Protein AF-A0AAV4B6I5-F1 (afdb_monomer)

Radius of gyration: 12.97 Å; Cα contacts (8 Å, |Δi|>4): 115; chains: 1; bounding box: 28×30×35 Å

Structure (mmCIF, N/CA/C/O backbone):
data_AF-A0AAV4B6I5-F1
#
_entry.id   AF-A0AAV4B6I5-F1
#
loop_
_atom_site.group_PDB
_atom_site.id
_atom_site.type_symbol
_atom_site.label_atom_id
_atom_site.label_alt_id
_atom_site.label_comp_id
_atom_site.label_asym_id
_atom_site.label_entity_id
_atom_site.label_seq_id
_atom_site.pdbx_PDB_ins_code
_atom_site.Cartn_x
_atom_site.Cartn_y
_atom_site.Cartn_z
_atom_site.occupancy
_atom_site.B_iso_or_equiv
_atom_site.auth_seq_id
_atom_site.auth_comp_id
_atom_site.auth_asym_id
_atom_site.auth_atom_id
_atom_site.pdbx_PDB_model_num
ATOM 1 N N . MET A 1 1 ? 1.022 2.748 7.186 1.00 89.12 1 MET A N 1
ATOM 2 C CA . MET A 1 1 ? 1.686 1.605 6.510 1.00 89.12 1 MET A CA 1
ATOM 3 C C . MET A 1 1 ? 2.570 2.127 5.392 1.00 89.12 1 MET A C 1
ATOM 5 O O . MET A 1 1 ? 2.334 3.235 4.928 1.00 89.12 1 MET A O 1
ATOM 9 N N . VAL A 1 2 ? 3.578 1.366 4.977 1.00 92.44 2 VAL A N 1
ATOM 10 C CA . VAL A 1 2 ? 4.468 1.711 3.861 1.00 92.44 2 VAL A CA 1
ATOM 11 C C . VAL A 1 2 ? 4.193 0.769 2.694 1.00 92.44 2 VAL A C 1
ATOM 13 O O . VAL A 1 2 ? 4.146 -0.444 2.883 1.00 92.44 2 VAL A O 1
ATOM 16 N N . ILE A 1 3 ? 3.998 1.333 1.504 1.00 93.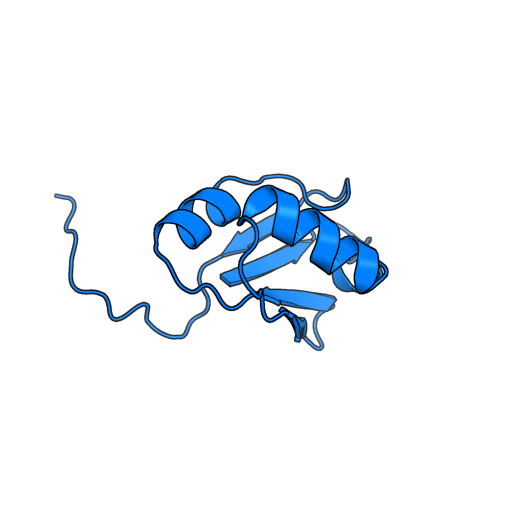88 3 ILE A N 1
ATOM 17 C CA . ILE A 1 3 ? 3.854 0.612 0.239 1.00 93.88 3 ILE A CA 1
ATOM 18 C C . ILE A 1 3 ? 5.164 0.766 -0.531 1.00 93.88 3 ILE A C 1
ATOM 20 O O . ILE A 1 3 ? 5.492 1.864 -0.992 1.00 93.88 3 ILE A O 1
ATOM 24 N N . SER A 1 4 ? 5.881 -0.343 -0.695 1.00 93.69 4 SER A N 1
ATOM 25 C CA . SER A 1 4 ? 7.144 -0.399 -1.435 1.00 93.69 4 SER A CA 1
ATOM 26 C C . SER A 1 4 ? 6.982 -1.210 -2.716 1.00 93.69 4 SER A C 1
ATOM 28 O O . SER A 1 4 ? 6.345 -2.261 -2.733 1.00 93.69 4 SER A O 1
ATOM 30 N N . SER A 1 5 ? 7.559 -0.722 -3.810 1.00 94.56 5 SER A N 1
ATOM 31 C CA . SER A 1 5 ? 7.530 -1.398 -5.118 1.00 94.56 5 SER A CA 1
ATOM 32 C C . SER A 1 5 ? 8.577 -2.516 -5.187 1.00 94.56 5 SER A C 1
ATOM 34 O O . SER A 1 5 ? 9.720 -2.317 -4.786 1.00 94.56 5 SER A O 1
ATOM 36 N N . LYS A 1 6 ? 8.218 -3.689 -5.729 1.00 89.94 6 LYS A N 1
ATOM 37 C CA . LYS A 1 6 ? 9.134 -4.844 -5.866 1.00 89.94 6 LYS A CA 1
ATOM 38 C C . LYS A 1 6 ? 10.091 -4.750 -7.069 1.00 89.94 6 LYS A C 1
ATOM 40 O O . LYS A 1 6 ? 10.851 -5.681 -7.310 1.00 89.94 6 LYS A O 1
ATOM 45 N N . GLY A 1 7 ? 10.047 -3.662 -7.841 1.00 85.81 7 GLY A N 1
ATOM 46 C CA . GLY A 1 7 ? 10.798 -3.512 -9.091 1.00 85.81 7 GLY A CA 1
ATOM 47 C C . GLY A 1 7 ? 11.362 -2.109 -9.314 1.00 85.81 7 GLY A C 1
ATOM 48 O O . GLY A 1 7 ? 11.397 -1.269 -8.412 1.00 85.81 7 GLY A O 1
ATOM 49 N N . SER A 1 8 ? 11.818 -1.861 -10.544 1.00 84.88 8 SER A N 1
ATOM 50 C CA . SER A 1 8 ? 12.355 -0.562 -10.968 1.00 84.88 8 SER A CA 1
ATOM 51 C C . SER A 1 8 ? 11.276 0.521 -11.048 1.00 84.88 8 SER A C 1
ATOM 53 O O . SER A 1 8 ? 11.541 1.667 -10.695 1.00 84.88 8 SER A O 1
ATOM 55 N N . ALA A 1 9 ? 10.055 0.156 -11.455 1.00 88.56 9 ALA A N 1
ATOM 56 C CA . ALA A 1 9 ? 8.914 1.064 -11.489 1.00 88.56 9 ALA A CA 1
ATOM 57 C C . ALA A 1 9 ? 8.478 1.447 -10.069 1.00 88.56 9 ALA A C 1
ATOM 59 O O . ALA A 1 9 ? 8.076 0.581 -9.287 1.00 88.56 9 ALA A O 1
ATOM 60 N N . LYS A 1 10 ? 8.518 2.745 -9.748 1.00 89.81 10 LYS A N 1
ATOM 61 C CA . LYS A 1 10 ? 8.116 3.245 -8.433 1.00 89.81 10 LYS A CA 1
ATOM 62 C C . LYS A 1 10 ? 6.641 3.605 -8.413 1.00 89.81 10 LYS A C 1
ATOM 64 O O . LYS A 1 10 ? 6.126 4.305 -9.284 1.00 89.81 10 LYS A O 1
ATOM 69 N N . VAL A 1 11 ? 5.963 3.181 -7.350 1.00 89.06 11 VAL A N 1
ATOM 70 C CA . VAL A 1 11 ? 4.577 3.588 -7.071 1.00 89.06 11 VAL A CA 1
ATOM 71 C C . VAL A 1 11 ? 4.454 5.105 -6.937 1.00 89.06 11 VAL A C 1
ATOM 73 O O . VAL A 1 11 ? 3.454 5.684 -7.349 1.00 89.06 11 VAL A O 1
ATOM 76 N N . ALA A 1 12 ? 5.506 5.758 -6.445 1.00 89.56 12 ALA A N 1
ATOM 77 C CA . ALA A 1 12 ? 5.549 7.196 -6.263 1.00 89.56 12 ALA A CA 1
ATOM 78 C C . ALA A 1 12 ? 5.755 8.007 -7.557 1.00 89.56 12 ALA A C 1
ATOM 80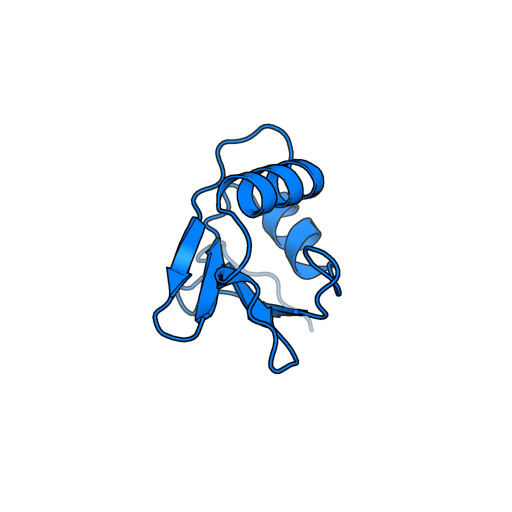 O O . ALA A 1 12 ? 5.704 9.238 -7.504 1.00 89.56 12 ALA A O 1
ATOM 81 N N . ASP A 1 13 ? 5.987 7.351 -8.698 1.00 91.81 13 ASP A N 1
ATOM 82 C CA . ASP A 1 13 ? 6.043 8.001 -10.018 1.00 91.81 13 ASP A CA 1
ATOM 83 C C . ASP A 1 13 ? 4.660 8.071 -10.677 1.00 91.81 13 ASP A C 1
ATOM 85 O O . ASP A 1 13 ? 4.469 8.698 -11.721 1.00 91.81 13 ASP A O 1
ATOM 89 N N . ARG A 1 14 ? 3.658 7.423 -10.073 1.00 92.06 14 ARG A N 1
ATOM 90 C CA . ARG A 1 14 ? 2.273 7.525 -10.519 1.00 92.06 14 ARG A CA 1
ATOM 91 C C . ARG A 1 14 ? 1.689 8.883 -10.129 1.00 92.06 14 ARG A C 1
ATOM 93 O O . ARG A 1 14 ? 2.086 9.508 -9.150 1.00 92.06 14 ARG A O 1
ATOM 100 N N . SER A 1 15 ? 0.706 9.334 -10.908 1.00 93.06 15 SER A N 1
ATOM 101 C CA . SER A 1 15 ? 0.011 10.596 -10.639 1.00 93.06 15 SER A CA 1
ATOM 102 C C . SER A 1 15 ? -0.638 10.579 -9.244 1.00 93.06 15 SER A C 1
ATOM 104 O O . SER A 1 15 ? -1.315 9.594 -8.924 1.00 93.06 15 SER A O 1
ATOM 106 N N . PRO A 1 16 ? -0.535 11.670 -8.457 1.00 90.62 16 PRO A N 1
ATOM 107 C CA . PRO A 1 16 ? -1.176 11.783 -7.145 1.00 90.62 16 PRO A CA 1
ATOM 108 C C . PRO A 1 16 ? -2.679 11.481 -7.163 1.00 90.62 16 PRO A C 1
ATOM 110 O O . PRO A 1 16 ? -3.194 10.861 -6.233 1.00 90.62 16 PRO A O 1
ATOM 113 N N . PHE A 1 17 ? -3.371 11.848 -8.249 1.00 90.75 17 PHE A N 1
ATOM 114 C CA . PHE A 1 17 ? -4.793 11.555 -8.444 1.00 90.75 17 PHE A CA 1
ATOM 115 C C . PHE A 1 17 ? -5.066 10.057 -8.588 1.00 90.75 17 PHE A C 1
ATOM 117 O O . PHE A 1 17 ? -6.019 9.544 -8.007 1.00 90.75 17 PHE A O 1
ATOM 124 N N . LYS A 1 18 ? -4.225 9.336 -9.344 1.00 92.44 18 LYS A N 1
ATOM 125 C CA . LYS A 1 18 ? -4.359 7.880 -9.508 1.00 92.44 18 LYS A CA 1
ATOM 126 C C . LYS A 1 18 ? -4.077 7.160 -8.194 1.00 92.44 18 LYS A C 1
ATOM 128 O O . LYS A 1 18 ? -4.837 6.271 -7.838 1.00 92.44 18 LYS A O 1
ATOM 133 N N . ILE A 1 19 ? -3.042 7.591 -7.471 1.00 93.31 19 ILE A N 1
ATOM 134 C CA . ILE A 1 19 ? -2.687 7.054 -6.152 1.00 93.31 19 ILE A CA 1
ATOM 135 C C . ILE A 1 19 ? -3.861 7.203 -5.181 1.00 93.31 19 ILE A C 1
ATOM 137 O O . ILE A 1 19 ? -4.300 6.212 -4.607 1.00 93.31 19 ILE A O 1
ATOM 141 N N . HIS A 1 20 ? -4.422 8.409 -5.051 1.00 91.94 20 HIS A N 1
ATOM 142 C CA . HIS A 1 20 ? -5.572 8.639 -4.175 1.00 91.94 20 HIS A CA 1
ATOM 143 C C . HIS A 1 20 ? -6.800 7.835 -4.596 1.00 91.94 20 HIS A C 1
ATOM 145 O O . HIS A 1 20 ? -7.456 7.246 -3.745 1.00 91.94 20 HIS A O 1
ATOM 151 N N . ARG A 1 21 ? -7.113 7.779 -5.897 1.00 92.69 21 ARG A N 1
ATOM 152 C CA . ARG A 1 21 ? -8.273 7.027 -6.398 1.00 92.69 21 ARG A CA 1
ATOM 153 C C . ARG A 1 21 ? -8.176 5.539 -6.065 1.00 92.69 21 ARG A C 1
ATOM 155 O O . ARG A 1 21 ? -9.156 4.956 -5.616 1.00 92.69 21 ARG A O 1
ATOM 162 N N . ASP A 1 22 ? -7.015 4.937 -6.298 1.00 93.50 22 ASP A N 1
ATOM 163 C CA . ASP A 1 22 ? -6.798 3.506 -6.073 1.00 93.50 22 ASP A CA 1
ATOM 164 C C . ASP A 1 22 ? -6.818 3.178 -4.574 1.00 93.50 22 ASP A C 1
ATOM 166 O O . ASP A 1 22 ? -7.504 2.254 -4.146 1.00 93.50 22 ASP A O 1
ATOM 170 N N . LEU A 1 23 ? -6.178 4.015 -3.746 1.00 93.19 23 LEU A N 1
ATOM 171 C CA . LEU A 1 23 ? -6.252 3.882 -2.289 1.00 93.19 23 LEU A CA 1
ATOM 172 C C . LEU A 1 23 ? -7.682 4.029 -1.774 1.00 93.19 23 LEU A C 1
ATOM 174 O O . LEU A 1 23 ? -8.096 3.240 -0.934 1.00 93.19 23 LEU A O 1
ATOM 178 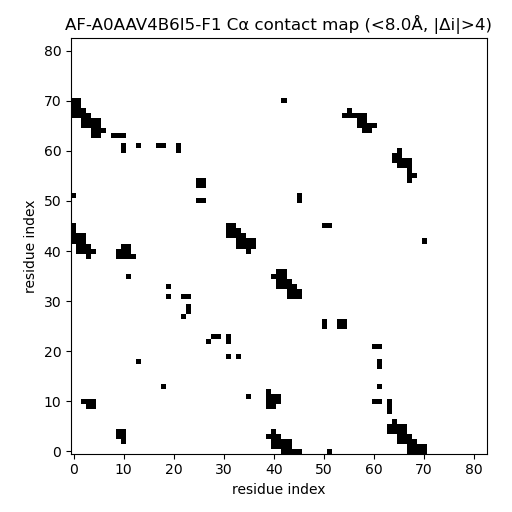N N . LYS A 1 24 ? -8.458 4.976 -2.304 1.00 92.38 24 LYS A N 1
ATOM 179 C CA . LYS A 1 24 ? -9.872 5.154 -1.955 1.00 92.38 24 LYS A CA 1
ATOM 180 C C . LYS A 1 24 ? -10.708 3.926 -2.320 1.00 92.38 24 LYS A C 1
ATOM 182 O O . LYS A 1 24 ? -11.563 3.509 -1.547 1.00 92.38 24 LYS A O 1
ATOM 187 N N . SER A 1 25 ? -10.414 3.288 -3.453 1.00 92.69 25 SER A N 1
ATOM 188 C CA . SER A 1 25 ? -11.064 2.032 -3.847 1.00 92.69 25 SER A CA 1
ATOM 189 C C . SER A 1 25 ? -10.755 0.871 -2.893 1.00 92.69 25 SER A C 1
ATOM 191 O O . SER A 1 25 ? -11.592 -0.013 -2.730 1.00 92.69 25 SER A O 1
ATOM 193 N N . ILE A 1 26 ? -9.569 0.850 -2.277 1.00 91.81 26 ILE A N 1
ATOM 194 C CA . ILE A 1 26 ? -9.137 -0.213 -1.354 1.00 91.81 26 ILE A CA 1
ATOM 195 C C . ILE A 1 26 ? -9.608 0.075 0.080 1.00 91.81 26 ILE A C 1
ATOM 197 O O . ILE A 1 26 ? -10.077 -0.820 0.780 1.00 91.81 26 ILE A O 1
ATOM 201 N N . LEU A 1 27 ? -9.470 1.320 0.533 1.00 90.69 27 LEU A N 1
ATOM 202 C CA . LEU A 1 27 ? -9.643 1.736 1.927 1.00 90.69 27 LEU A CA 1
ATOM 203 C C . LEU A 1 27 ? -11.042 2.289 2.236 1.00 90.69 27 LEU A C 1
ATOM 205 O O . LEU A 1 27 ? -11.432 2.301 3.404 1.00 90.69 27 LEU A O 1
ATOM 209 N N . GLY A 1 28 ? -11.808 2.679 1.213 1.00 87.19 28 GLY A N 1
ATOM 210 C CA . GLY A 1 28 ? -13.125 3.308 1.334 1.00 87.19 28 GLY A CA 1
ATOM 211 C C . GLY A 1 28 ? -13.087 4.832 1.177 1.00 87.19 28 GLY A C 1
ATOM 212 O O . GLY A 1 28 ? -12.043 5.422 0.914 1.00 87.19 28 GLY A O 1
ATOM 213 N N . ASP A 1 29 ? -14.247 5.473 1.350 1.00 79.00 29 ASP A N 1
ATOM 214 C CA . ASP A 1 29 ? -14.476 6.911 1.111 1.00 79.00 29 ASP A CA 1
ATOM 215 C C . ASP A 1 29 ? -13.817 7.868 2.130 1.00 79.00 29 ASP A C 1
ATOM 217 O O . ASP A 1 29 ? -14.029 9.079 2.082 1.00 79.00 29 ASP A O 1
ATOM 221 N N . GLU A 1 30 ? -13.002 7.351 3.046 1.00 77.50 30 GLU A N 1
ATOM 222 C CA . GLU A 1 30 ? -12.329 8.159 4.059 1.00 77.50 30 GLU A CA 1
ATOM 223 C C . GLU A 1 30 ? -11.151 8.959 3.483 1.00 77.50 30 GLU A C 1
ATOM 225 O O . GLU A 1 30 ? -10.509 8.562 2.510 1.00 77.50 30 GLU A O 1
ATOM 230 N N . THR A 1 31 ? -10.833 10.095 4.112 1.00 73.94 31 THR A N 1
ATOM 231 C CA . THR A 1 31 ? -9.617 10.855 3.795 1.00 73.94 31 THR A CA 1
ATOM 232 C C . THR A 1 31 ? -8.386 10.017 4.116 1.00 73.94 31 THR A C 1
ATOM 234 O O . THR A 1 31 ? -8.165 9.670 5.279 1.00 73.94 31 THR A O 1
ATOM 237 N N . ILE A 1 32 ? -7.593 9.739 3.083 1.00 84.38 32 ILE A N 1
ATOM 238 C CA . ILE A 1 32 ? -6.358 8.960 3.146 1.00 84.38 32 ILE A CA 1
ATOM 239 C C . ILE A 1 32 ? -5.195 9.930 2.986 1.00 84.38 32 ILE A C 1
ATOM 241 O O . ILE A 1 32 ? -5.100 10.609 1.965 1.00 84.38 32 ILE A O 1
ATOM 245 N N . GLU A 1 33 ? -4.315 9.994 3.980 1.00 88.75 33 GLU A N 1
ATOM 246 C CA . GLU A 1 33 ? -3.112 10.819 3.896 1.00 88.75 33 GLU A CA 1
ATOM 247 C C . GLU A 1 33 ? -1.963 9.991 3.328 1.00 88.75 33 GLU A C 1
ATOM 249 O O . GLU A 1 33 ? -1.668 8.888 3.800 1.00 88.75 33 GLU A O 1
ATOM 254 N N . VAL A 1 34 ? -1.340 10.514 2.270 1.00 91.19 34 VAL A N 1
ATOM 255 C CA . VAL A 1 34 ? -0.275 9.835 1.532 1.00 91.19 34 VAL A CA 1
ATOM 256 C C . VAL A 1 34 ? 0.945 10.734 1.450 1.00 91.19 34 VAL A C 1
ATOM 258 O O . VAL A 1 34 ? 0.907 11.800 0.838 1.00 91.19 34 VAL A O 1
ATOM 261 N N . THR A 1 35 ? 2.055 10.249 1.988 1.00 91.56 35 THR A N 1
ATOM 262 C CA . THR A 1 35 ? 3.350 10.923 1.956 1.00 91.56 35 THR A CA 1
ATOM 263 C C . THR A 1 35 ? 4.307 10.147 1.061 1.00 91.56 35 THR A C 1
ATOM 265 O O . THR A 1 35 ? 4.577 8.966 1.287 1.00 91.56 35 THR A O 1
ATOM 268 N N . LYS A 1 36 ? 4.852 10.808 0.035 1.00 92.19 36 LYS A N 1
ATOM 269 C CA . LYS A 1 36 ? 5.925 10.246 -0.795 1.00 92.19 36 LYS A CA 1
ATOM 270 C C . LYS A 1 36 ? 7.236 10.285 -0.015 1.00 92.19 36 LYS A C 1
ATOM 272 O O . LYS A 1 36 ? 7.677 11.352 0.403 1.00 92.19 36 LYS A O 1
ATOM 277 N N . LEU A 1 37 ? 7.870 9.130 0.153 1.00 90.81 37 LEU A N 1
ATOM 278 C CA . LEU A 1 37 ? 9.178 9.032 0.794 1.00 90.81 37 LEU A CA 1
ATOM 279 C C . LEU A 1 37 ? 10.293 9.274 -0.231 1.00 90.81 37 LEU A C 1
ATOM 281 O O . LEU A 1 37 ? 10.147 8.961 -1.415 1.00 90.81 37 LEU A O 1
ATOM 285 N N . GLY A 1 38 ? 11.444 9.774 0.230 1.00 86.88 38 GLY A N 1
ATOM 286 C CA . GLY A 1 38 ? 12.631 9.975 -0.616 1.00 86.88 38 GLY A CA 1
ATOM 287 C C . GLY A 1 38 ? 13.167 8.686 -1.262 1.00 86.88 38 GLY A C 1
ATOM 288 O O . GLY A 1 38 ? 13.900 8.754 -2.241 1.00 86.88 38 GLY A O 1
ATOM 289 N N . SER A 1 39 ? 12.758 7.514 -0.761 1.00 86.44 39 SER A N 1
ATOM 290 C CA . SER A 1 39 ? 13.059 6.197 -1.338 1.00 86.44 39 SER A CA 1
ATOM 291 C C . SER A 1 39 ? 12.231 5.845 -2.585 1.00 86.44 39 SER A C 1
ATOM 293 O O . SER A 1 39 ? 12.532 4.859 -3.258 1.00 86.44 39 SER A O 1
ATOM 295 N N . GLY A 1 40 ? 11.182 6.614 -2.898 1.00 88.44 40 GLY A N 1
ATOM 296 C CA . GLY A 1 40 ? 10.206 6.272 -3.941 1.00 88.44 40 GLY A CA 1
ATOM 297 C C . GLY A 1 40 ? 9.065 5.363 -3.465 1.00 88.44 40 GLY A C 1
ATOM 298 O O . GLY A 1 40 ? 8.262 4.913 -4.287 1.00 88.44 40 GLY A O 1
ATOM 299 N N . ASP A 1 41 ? 8.978 5.124 -2.157 1.00 92.38 41 ASP A N 1
ATOM 300 C CA . ASP A 1 41 ? 7.860 4.438 -1.508 1.00 92.38 41 ASP A CA 1
ATOM 301 C C . ASP A 1 41 ? 6.755 5.425 -1.104 1.00 92.38 41 ASP A C 1
ATOM 303 O O . ASP A 1 41 ? 6.953 6.645 -1.077 1.00 92.38 41 ASP A O 1
ATOM 307 N N . LEU A 1 42 ? 5.582 4.889 -0.765 1.00 93.50 42 LEU A N 1
ATOM 308 C CA . LEU A 1 42 ? 4.449 5.668 -0.265 1.00 93.50 42 LEU A CA 1
ATOM 309 C C . LEU A 1 42 ? 4.159 5.302 1.188 1.00 93.50 42 LEU A C 1
ATOM 311 O O . LEU A 1 42 ? 3.923 4.138 1.508 1.00 93.50 42 LEU A O 1
ATOM 315 N N . MET A 1 43 ? 4.135 6.299 2.064 1.00 92.44 43 MET A N 1
ATOM 316 C CA . MET A 1 43 ? 3.621 6.165 3.419 1.00 92.44 43 MET A CA 1
ATOM 317 C C . MET A 1 43 ? 2.146 6.554 3.423 1.00 92.44 43 MET A C 1
ATOM 319 O O . MET A 1 43 ? 1.798 7.643 2.983 1.00 92.44 43 MET A O 1
ATOM 323 N N . VAL A 1 44 ? 1.290 5.659 3.903 1.00 91.25 44 VAL A N 1
ATOM 324 C CA . VAL A 1 44 ? -0.158 5.863 3.985 1.00 91.25 44 VAL A CA 1
ATOM 325 C C . VAL A 1 44 ? -0.577 5.847 5.448 1.00 91.25 44 VAL A C 1
ATOM 327 O O . VAL A 1 44 ? -0.347 4.846 6.142 1.00 91.25 44 VAL A O 1
ATOM 330 N N . GLU A 1 45 ? -1.184 6.928 5.921 1.00 88.69 45 GLU A N 1
ATOM 331 C CA . GLU A 1 45 ? -1.790 6.969 7.251 1.00 88.69 45 GLU A CA 1
ATOM 332 C C . GLU A 1 45 ? -3.188 6.362 7.207 1.00 88.69 45 GLU A C 1
ATOM 334 O O . GLU A 1 45 ? -3.998 6.664 6.331 1.00 88.69 45 GLU A O 1
ATOM 339 N N . LEU A 1 46 ? -3.444 5.455 8.146 1.00 87.38 46 LEU A N 1
ATOM 340 C CA . LEU A 1 46 ? -4.684 4.694 8.229 1.00 87.38 46 LEU A CA 1
ATOM 341 C C . LEU A 1 46 ? -5.378 5.035 9.542 1.00 87.38 46 LEU A C 1
ATOM 343 O O . LEU A 1 46 ? -4.720 5.179 10.571 1.00 87.38 46 LEU A O 1
ATOM 347 N N . LYS A 1 47 ? -6.704 5.128 9.501 1.00 84.81 47 LYS A N 1
ATOM 348 C CA . LYS A 1 47 ? -7.556 5.512 10.632 1.00 84.81 47 LYS A CA 1
ATOM 349 C C . LYS A 1 47 ? -8.165 4.313 11.353 1.00 84.81 47 LYS A C 1
ATOM 351 O O . LYS A 1 47 ? -8.663 4.461 12.465 1.00 84.81 47 LYS A O 1
ATOM 356 N N . SER A 1 48 ? -8.120 3.123 10.751 1.00 84.44 48 SER A N 1
ATOM 357 C CA . SER A 1 48 ? -8.699 1.909 11.331 1.00 84.44 48 SER A CA 1
ATOM 358 C C . SER A 1 48 ? -7.870 0.648 11.071 1.00 84.44 48 SER A C 1
ATOM 360 O O . SER A 1 48 ? -7.077 0.555 10.130 1.00 84.44 48 SER A O 1
ATOM 362 N N . ASN A 1 49 ? -8.080 -0.370 11.912 1.00 84.19 49 ASN A N 1
ATOM 363 C CA . ASN A 1 49 ? -7.462 -1.685 11.729 1.00 84.19 49 ASN A CA 1
ATOM 364 C C . ASN A 1 49 ? -7.960 -2.382 10.451 1.00 84.19 49 ASN A C 1
ATOM 366 O O . ASN A 1 49 ? -7.188 -3.079 9.795 1.00 84.19 49 ASN A O 1
ATOM 370 N N . ASP A 1 50 ? -9.213 -2.150 10.056 1.00 86.69 50 ASP A N 1
ATOM 371 C CA . ASP A 1 50 ? -9.770 -2.713 8.825 1.00 86.69 50 ASP A CA 1
ATOM 372 C C . ASP A 1 50 ? -9.073 -2.161 7.584 1.00 86.69 50 ASP A C 1
ATOM 374 O O . ASP A 1 50 ? -8.775 -2.914 6.659 1.00 86.69 50 ASP A O 1
ATOM 378 N N . GLN A 1 51 ? -8.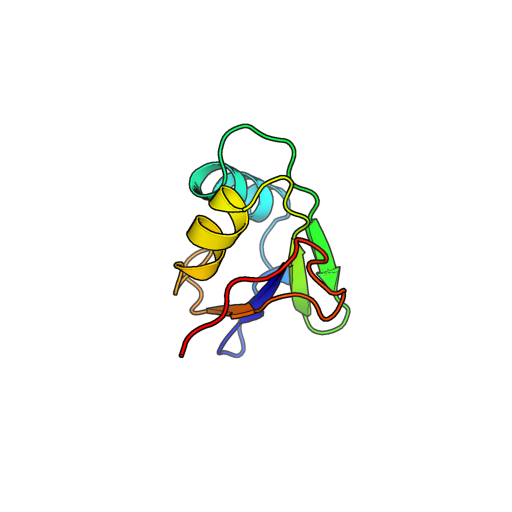723 -0.873 7.580 1.00 88.62 51 GLN A N 1
ATOM 379 C CA . GLN A 1 51 ? -7.884 -0.294 6.533 1.00 88.62 51 GLN A CA 1
ATOM 380 C C . GLN A 1 51 ? -6.503 -0.950 6.491 1.00 88.62 51 GLN A C 1
ATOM 382 O O . GLN A 1 51 ? -6.013 -1.274 5.410 1.00 88.62 51 GLN A O 1
ATOM 387 N N . ALA A 1 52 ? -5.893 -1.204 7.652 1.00 87.94 52 ALA A N 1
ATOM 388 C CA . ALA A 1 52 ? -4.597 -1.877 7.722 1.00 87.94 52 ALA A CA 1
ATOM 389 C C . ALA A 1 52 ? -4.660 -3.317 7.195 1.00 87.94 52 ALA A C 1
ATOM 391 O O . ALA A 1 52 ? -3.766 -3.739 6.465 1.00 87.94 52 ALA A O 1
ATOM 392 N N . LYS A 1 53 ? -5.735 -4.054 7.500 1.00 89.31 53 LYS A N 1
ATOM 393 C CA . LYS A 1 53 ? -5.977 -5.399 6.961 1.00 89.31 53 LYS A CA 1
ATOM 394 C C . LYS A 1 53 ? -6.182 -5.376 5.448 1.00 89.31 53 LYS A C 1
ATOM 396 O O . LYS A 1 53 ? -5.533 -6.142 4.743 1.00 89.31 53 LYS A O 1
ATOM 401 N N . LYS A 1 54 ? -7.040 -4.481 4.944 1.00 91.38 54 LYS A N 1
ATOM 402 C CA . LYS A 1 54 ? -7.312 -4.338 3.503 1.00 91.38 54 LYS A CA 1
ATOM 403 C C . LYS A 1 54 ? -6.049 -3.973 2.730 1.00 91.38 54 LYS A C 1
ATOM 405 O O . LYS A 1 54 ? -5.745 -4.620 1.735 1.00 91.38 54 LYS A O 1
ATOM 410 N N . LEU A 1 55 ? -5.291 -2.986 3.211 1.00 91.75 55 LEU A N 1
ATOM 411 C CA . LEU A 1 55 ? -4.046 -2.575 2.568 1.00 91.75 55 LEU A CA 1
ATOM 412 C C . LEU A 1 55 ? -2.963 -3.646 2.693 1.00 91.75 55 LEU A C 1
ATOM 414 O O . LEU A 1 55 ? -2.252 -3.901 1.734 1.00 91.75 55 LEU A O 1
ATOM 418 N N . GLY A 1 56 ? -2.846 -4.305 3.846 1.00 90.81 56 GLY A N 1
ATOM 419 C CA . GLY A 1 56 ? -1.879 -5.382 4.058 1.00 90.81 56 GLY A CA 1
ATOM 420 C C . GLY A 1 56 ? -2.118 -6.613 3.178 1.00 90.81 56 GLY A C 1
ATOM 421 O O . GLY A 1 56 ? -1.178 -7.359 2.918 1.00 90.81 56 GLY A O 1
ATOM 422 N N . ALA A 1 57 ? -3.347 -6.815 2.698 1.00 91.31 57 ALA A N 1
ATOM 423 C CA . ALA A 1 57 ? -3.708 -7.935 1.835 1.00 91.31 57 ALA A CA 1
ATOM 424 C C . ALA A 1 57 ? -3.383 -7.712 0.346 1.00 91.31 57 ALA A C 1
ATOM 426 O O . ALA A 1 57 ? -3.453 -8.665 -0.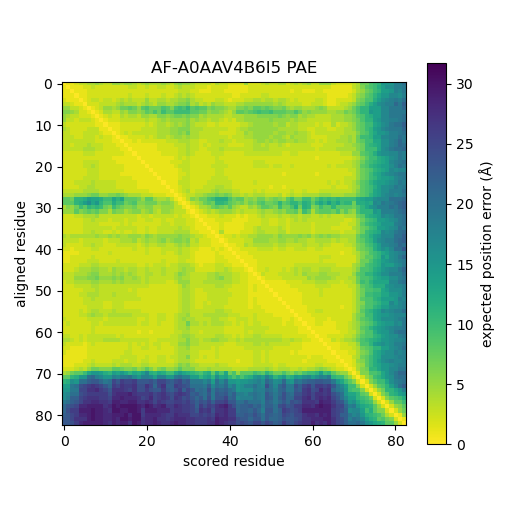432 1.00 91.31 57 ALA A O 1
ATOM 427 N N . ILE A 1 58 ? -3.037 -6.490 -0.085 1.00 93.62 58 ILE A N 1
ATOM 428 C CA . ILE A 1 58 ? -2.771 -6.231 -1.506 1.00 93.62 58 ILE A CA 1
ATOM 429 C C . ILE A 1 58 ? -1.366 -6.703 -1.899 1.00 93.62 58 ILE A C 1
ATOM 431 O O . ILE A 1 58 ? -0.370 -6.403 -1.242 1.00 93.62 58 ILE A O 1
ATOM 435 N N . ALA A 1 59 ? -1.280 -7.406 -3.027 1.00 93.69 59 ALA A N 1
ATOM 436 C CA . ALA A 1 59 ? -0.009 -7.781 -3.652 1.00 93.69 59 ALA A CA 1
ATOM 437 C C . ALA A 1 59 ? 0.388 -6.831 -4.796 1.00 93.69 59 ALA A C 1
ATOM 439 O O . ALA A 1 59 ? 1.550 -6.794 -5.212 1.00 93.69 59 ALA A O 1
ATOM 440 N N . THR A 1 60 ? -0.579 -6.068 -5.306 1.00 93.75 60 THR A N 1
ATOM 441 C CA . THR A 1 60 ? -0.435 -5.159 -6.444 1.00 93.75 60 THR A CA 1
ATOM 442 C C . THR A 1 60 ? -1.125 -3.835 -6.151 1.00 93.75 60 THR A C 1
ATOM 444 O O . THR A 1 60 ? -2.200 -3.816 -5.557 1.00 93.75 60 THR A O 1
ATOM 447 N N . PHE A 1 61 ? -0.527 -2.739 -6.605 1.00 94.56 61 PHE A N 1
ATOM 448 C CA . PHE A 1 61 ? -1.077 -1.390 -6.500 1.00 94.56 61 PHE A CA 1
ATOM 449 C C . 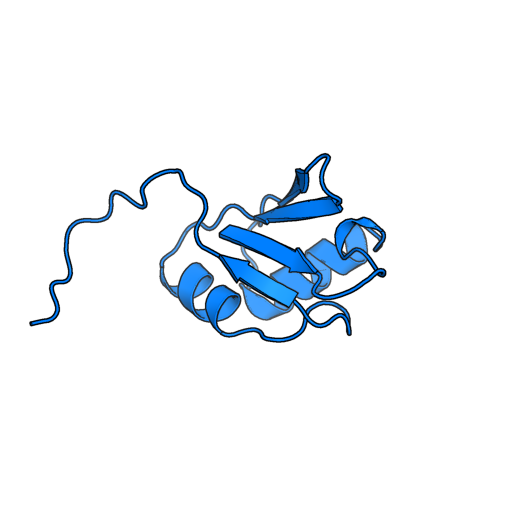PHE A 1 61 ? -0.764 -0.626 -7.788 1.00 94.56 61 PHE A C 1
ATOM 451 O O . PHE A 1 61 ? 0.403 -0.563 -8.179 1.00 94.56 61 PHE A O 1
ATOM 458 N N . LEU A 1 62 ? -1.775 -0.069 -8.467 1.00 92.12 62 LEU A N 1
ATOM 459 C CA . LEU A 1 62 ? -1.607 0.583 -9.781 1.00 92.12 62 LEU A CA 1
ATOM 460 C C . LEU A 1 62 ? -0.819 -0.266 -10.803 1.00 92.12 62 LEU A C 1
ATOM 462 O O . LEU A 1 62 ? 0.115 0.228 -11.453 1.00 92.12 62 LEU A O 1
ATOM 466 N N . ASP A 1 63 ? -1.169 -1.554 -10.888 1.00 90.50 63 ASP A N 1
ATOM 467 C CA . ASP A 1 63 ? -0.532 -2.578 -11.733 1.00 90.50 63 ASP A CA 1
ATOM 468 C C . ASP A 1 63 ? 0.957 -2.834 -11.429 1.00 90.50 63 ASP A C 1
ATOM 470 O O . ASP A 1 63 ? 1.667 -3.472 -12.204 1.00 90.50 63 ASP A O 1
ATOM 474 N N . ILE A 1 64 ? 1.456 -2.342 -10.291 1.00 92.94 64 ILE A N 1
ATOM 475 C CA . ILE A 1 64 ? 2.825 -2.566 -9.826 1.00 92.94 64 ILE A CA 1
ATOM 476 C C . ILE A 1 64 ? 2.792 -3.601 -8.698 1.00 92.94 64 ILE A C 1
ATOM 478 O O . ILE A 1 64 ? 2.046 -3.420 -7.733 1.00 92.94 64 ILE A O 1
ATOM 482 N N . PRO A 1 65 ? 3.608 -4.667 -8.757 1.00 95.06 65 PRO A N 1
ATOM 483 C CA . PRO A 1 65 ? 3.809 -5.551 -7.618 1.00 95.06 65 PRO A CA 1
ATOM 484 C C . PRO A 1 65 ? 4.422 -4.789 -6.440 1.00 95.06 65 PRO A C 1
ATOM 486 O O . PRO A 1 65 ? 5.478 -4.161 -6.570 1.00 95.06 65 PRO A O 1
ATOM 489 N N . VAL A 1 66 ? 3.777 -4.869 -5.280 1.00 95.50 66 VAL A N 1
ATOM 490 C CA . VAL A 1 66 ? 4.181 -4.143 -4.072 1.00 95.50 66 VAL A CA 1
ATOM 491 C C . VAL A 1 66 ? 4.331 -5.068 -2.871 1.00 95.50 66 VAL A C 1
ATOM 493 O O . VAL A 1 66 ? 3.873 -6.211 -2.856 1.00 95.50 66 VAL A O 1
ATOM 496 N N . THR A 1 67 ? 5.014 -4.564 -1.854 1.00 93.88 67 THR A N 1
ATOM 497 C CA . THR A 1 67 ? 4.973 -5.061 -0.482 1.00 93.88 67 THR A CA 1
ATOM 498 C C . THR A 1 67 ? 4.374 -3.983 0.400 1.00 93.88 67 THR A C 1
ATOM 500 O O . THR A 1 67 ? 4.807 -2.831 0.331 1.00 93.88 67 THR A O 1
ATOM 503 N N . VAL A 1 68 ? 3.431 -4.364 1.256 1.00 93.38 68 VAL A N 1
ATOM 504 C CA . VAL A 1 68 ? 2.880 -3.476 2.277 1.00 93.38 68 VAL A CA 1
ATOM 505 C C . VAL A 1 68 ? 3.427 -3.890 3.633 1.00 93.38 68 VAL A C 1
ATOM 507 O O . VAL A 1 68 ? 3.311 -5.049 4.026 1.00 93.38 68 VAL A O 1
ATOM 510 N N . SER A 1 69 ? 4.039 -2.951 4.348 1.00 89.56 69 SER A N 1
ATOM 511 C CA . SER A 1 69 ? 4.603 -3.188 5.675 1.00 89.56 69 SER A CA 1
ATOM 512 C C . SER A 1 69 ? 4.054 -2.197 6.709 1.00 89.56 69 SER A C 1
ATOM 514 O O . SER A 1 69 ? 3.699 -1.056 6.379 1.00 89.56 69 SER A O 1
ATOM 516 N N . PRO A 1 70 ? 3.935 -2.600 7.985 1.00 84.06 70 PRO A N 1
ATOM 517 C CA . PRO A 1 70 ? 3.675 -1.659 9.065 1.00 84.06 70 PRO A CA 1
ATOM 518 C C . PRO A 1 70 ? 4.772 -0.588 9.113 1.00 84.06 70 PRO A C 1
ATOM 520 O O . PRO A 1 70 ? 5.952 -0.882 8.930 1.00 84.06 70 PRO A O 1
ATOM 523 N N . HIS A 1 71 ? 4.388 0.661 9.374 1.00 71.44 71 HIS A N 1
ATOM 524 C CA . HIS A 1 71 ? 5.376 1.699 9.658 1.00 71.44 71 HIS A CA 1
ATOM 525 C C . HIS A 1 71 ? 5.974 1.442 11.051 1.00 71.44 71 HIS A C 1
ATOM 527 O O . HIS A 1 71 ? 5.257 1.005 11.947 1.00 71.44 71 HIS A O 1
ATOM 533 N N . LYS A 1 72 ? 7.272 1.716 11.249 1.00 57.88 72 LYS A N 1
ATOM 534 C CA . LYS A 1 72 ? 7.979 1.487 12.528 1.00 57.88 72 LYS A CA 1
ATOM 535 C C . LYS A 1 72 ? 7.432 2.306 13.708 1.00 57.88 72 LYS A C 1
ATOM 537 O O . LYS A 1 72 ? 7.854 2.072 14.838 1.00 57.88 72 LYS A O 1
ATOM 542 N N . SER A 1 73 ? 6.498 3.233 13.487 1.00 51.44 73 SER A N 1
ATOM 543 C CA . SER A 1 73 ? 5.686 3.769 14.578 1.00 51.44 73 SER A CA 1
ATOM 544 C C . SER A 1 73 ? 4.780 2.651 15.082 1.00 51.44 73 SER A C 1
ATOM 546 O O . SER A 1 73 ? 3.803 2.305 14.418 1.00 51.44 73 SER A O 1
ATOM 548 N N . LEU A 1 74 ? 5.155 2.072 16.226 1.00 44.56 74 LEU A N 1
ATOM 549 C CA . LEU A 1 74 ? 4.3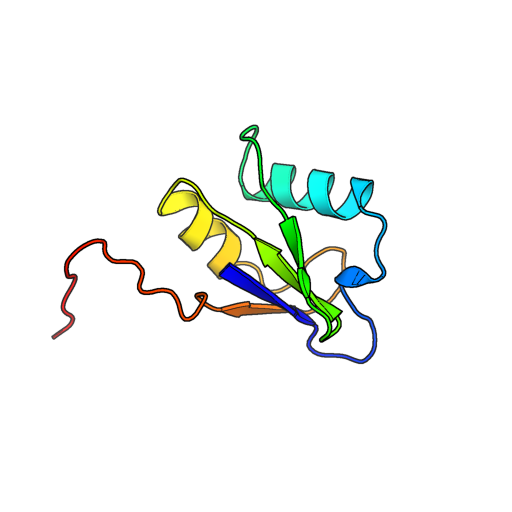24 1.205 17.053 1.00 44.56 74 LEU A CA 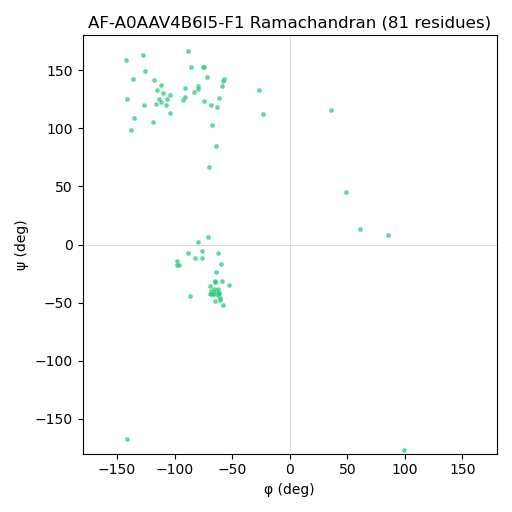1
ATOM 550 C C . LEU A 1 74 ? 2.837 1.476 16.797 1.00 44.56 74 LEU A C 1
ATOM 552 O O . LEU A 1 74 ? 2.318 2.524 17.185 1.00 44.56 74 LEU A O 1
ATOM 556 N N . ASN A 1 75 ? 2.142 0.509 16.202 1.00 44.31 75 ASN A N 1
ATOM 557 C CA . ASN A 1 75 ? 0.714 0.382 16.434 1.00 44.31 75 ASN A CA 1
ATOM 558 C C . ASN A 1 75 ? 0.555 0.059 17.925 1.00 44.31 75 ASN A C 1
ATOM 560 O O . ASN A 1 75 ? 0.487 -1.099 18.322 1.00 44.31 75 ASN A O 1
ATOM 564 N N . SER A 1 76 ? 0.543 1.097 18.762 1.00 43.16 76 SER A N 1
ATOM 565 C CA . SER A 1 76 ? 0.051 1.054 20.133 1.00 43.16 76 SER A CA 1
ATOM 566 C C . SER A 1 76 ? -1.472 0.899 20.089 1.00 43.16 76 SER A C 1
ATOM 568 O O . SER A 1 76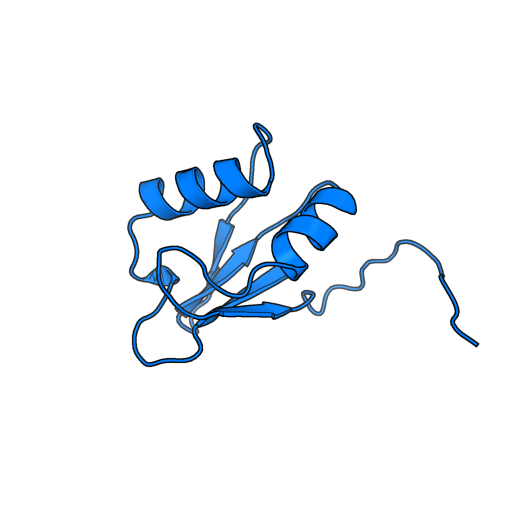 ? -2.232 1.785 20.468 1.00 43.16 76 SER A O 1
ATOM 570 N N . SER A 1 77 ? -1.926 -0.248 19.606 1.00 43.91 77 SER A N 1
ATOM 571 C CA . SER A 1 77 ? -3.189 -0.836 20.014 1.00 43.91 77 SER A CA 1
ATOM 572 C C . SER A 1 77 ? -2.801 -2.172 20.620 1.00 43.91 77 SER A C 1
ATOM 574 O O . SER A 1 77 ? -2.358 -3.064 19.905 1.00 43.91 77 SER A O 1
ATOM 576 N N . LYS A 1 78 ? -2.871 -2.225 21.948 1.00 44.75 78 LYS A N 1
ATOM 577 C CA . LYS A 1 78 ? -2.620 -3.371 22.828 1.00 44.75 78 LYS A CA 1
ATOM 578 C C . LYS A 1 78 ? -2.864 -4.736 22.165 1.00 44.75 78 LYS A C 1
ATOM 580 O O . LYS A 1 78 ? -3.906 -4.942 21.555 1.00 44.75 78 LYS A O 1
ATOM 585 N N . GLU A 1 79 ? -1.882 -5.615 22.364 1.00 46.88 79 GLU A N 1
ATOM 586 C CA . GLU A 1 79 ? -1.957 -7.080 22.459 1.00 46.88 79 GLU A CA 1
ATOM 587 C C . GLU A 1 79 ? -2.971 -7.822 21.571 1.00 46.88 79 GLU A C 1
ATOM 589 O O . GLU A 1 79 ? -4.172 -7.816 21.820 1.00 46.88 79 GLU A O 1
ATOM 594 N N . TYR A 1 80 ? -2.452 -8.644 20.657 1.00 39.47 80 TYR A N 1
ATOM 595 C CA . TYR A 1 80 ? -2.963 -10.008 20.540 1.00 39.47 80 TYR A CA 1
ATOM 596 C C . TYR A 1 80 ? -1.781 -10.968 20.425 1.00 39.47 80 TYR A C 1
ATOM 598 O O . TYR A 1 80 ? -1.050 -10.979 19.435 1.00 39.47 80 TYR A O 1
ATOM 606 N N . SER A 1 81 ? -1.579 -11.723 21.499 1.00 45.00 81 SER A N 1
ATOM 607 C CA . SER A 1 81 ? -0.722 -12.897 21.577 1.00 45.00 81 SER A CA 1
ATOM 608 C C . SER A 1 81 ? -1.141 -13.947 20.550 1.00 45.00 81 SER A C 1
ATOM 610 O O . SER A 1 81 ? -2.332 -14.196 20.380 1.00 45.00 81 SER A O 1
ATOM 612 N N . GLN A 1 82 ? -0.169 -14.632 19.959 1.00 40.72 82 GLN A N 1
ATOM 613 C CA . GLN A 1 82 ? -0.299 -16.036 19.556 1.00 40.72 82 GLN A CA 1
ATOM 614 C C . GLN A 1 82 ? 1.036 -16.686 19.956 1.00 40.72 82 GLN A C 1
ATOM 616 O O . GLN A 1 82 ? 2.077 -16.263 19.457 1.00 40.72 82 GLN A O 1
ATOM 621 N N . SER A 1 83 ? 1.116 -17.367 21.106 1.00 36.97 83 SER A N 1
ATOM 622 C CA . SER A 1 83 ? 0.664 -18.746 21.400 1.00 36.97 83 SER A CA 1
ATOM 623 C C . SER A 1 83 ? 1.418 -19.788 20.588 1.00 36.97 83 SER A C 1
ATOM 625 O O . SER A 1 83 ? 1.178 -19.817 19.361 1.00 36.97 83 SER A O 1
#

Foldseek 3Di:
DKKAFPDPDAPLVDDPVLQVVQLCVQQHPDDWDWDQDPVSIIDIDHDDPVSVVSQQPDQDTPNTGIHDDDDPPDPPPDDDDDD

Solvent-accessible surface area (backbone atoms only — not comparable to full-atom values): 5146 Å² total; per-residue (Å²): 61,33,44,37,47,77,60,90,69,47,68,57,77,51,55,70,67,59,54,50,52,54,48,32,74,67,61,36,96,64,94,71,51,74,45,77,42,98,86,38,26,37,38,38,58,69,95,46,70,66,39,49,52,50,54,54,69,42,58,58,55,96,91,36,54,38,46,52,42,80,48,89,70,74,79,85,64,81,85,82,86,79,134

Nearest PDB structures (foldseek):
  3k0j-assembly2_D  TM=5.998E-01  e=2.389E-01  Homo sapiens
  7ase-assembly1_J  TM=5.834E-01  e=5.651E-01  Trypanosoma cruzi
  2rqk-assembly1_A  TM=5.396E-01  e=2.770E+00  Mus musculus
  5xam-assembly2_B  TM=4.526E-01  e=2.959E+00  Deinococcus radiodurans R1 = ATCC 13939 = DSM 20539
  8oki-assembly1_G  TM=4.030E-01  e=7.991E+00  Pyrococcus furiosus DSM 3638

Mean predicted aligned error: 6.97 Å

pLDDT: mean 83.28, std 16.45, range [36.97, 95.5]

Organism: NCBI:txid259542

Secondary structure (DSSP, 8-state):
-EEEESSSS-GGGS-HHHHHHHHHHHH-SS--EEEE-TTS-EEEE-SSHHHHHHHHT-SEETTEEEEEE--SS---S------

Sequence (83 aa):
MVISSKGSAKVADRSPFKIHRDLKSILGDETIEVTKLGSGDLMVELKSNDQAKKLGAIATFLDIPVTVSPHKSLNSSKEYSQS